Protein AF-B9XDG4-F1 (afdb_monomer_lite)

Radius of gyration: 19.52 Å; chains: 1; bounding box: 55×24×58 Å

pLDDT: mean 70.26, std 14.85, range [38.34, 89.5]

Sequence (164 aa):
MRTLSSFIRFASLAMIGFSTLVLVLGTLLFQAASITGTTSNYTVPVSWSSVLTNTLWPPVRLPFLLLLGVVILVGVTTFTYFRMPRLPAVIVLFGLAIFGFLFGGGLGWFFLTREFQHYHFNMDAEKLGEHWFSYESIVLWSFATVALAVLRIFAGTQKKEAIA

Organism: Pedosphaera parvula (strain Ellin514) (NCBI:txid320771)

Secondary structure (DSSP, 8-state):
-HHHHHHHHHHHHHHHHHHHHHHHHHHHHHHHHHHHHH---TTS---HHHHHH-TT-S--HHHHHHHHHHHHHHHHHHHHHHTS-HHHHHHHHHHHHHHIIIIIIHHHHHHHHHHHHHHTTT--HHHHHHHHHHHHHHHHHHHHHHHHHHHHHHHHHHHHHTT-

Structure (mmCIF, N/CA/C/O backbone):
data_AF-B9XDG4-F1
#
_entry.id   AF-B9XDG4-F1
#
loop_
_atom_site.group_PDB
_atom_site.id
_atom_site.type_symbol
_atom_site.label_atom_id
_atom_site.label_alt_id
_atom_site.label_comp_id
_atom_site.label_asym_id
_atom_site.label_entity_id
_atom_site.label_seq_id
_atom_site.pdbx_PDB_ins_code
_atom_site.Cartn_x
_atom_site.Cartn_y
_atom_site.Cartn_z
_atom_site.occupancy
_atom_site.B_iso_or_equiv
_atom_site.auth_seq_id
_atom_site.auth_comp_id
_atom_site.auth_asym_id
_atom_site.auth_atom_id
_atom_site.pdbx_PDB_model_num
ATOM 1 N N . MET A 1 1 ? -16.054 -11.948 23.549 1.00 55.34 1 MET A N 1
ATOM 2 C CA . MET A 1 1 ? -15.538 -10.624 23.109 1.00 55.34 1 MET A CA 1
ATOM 3 C C . MET A 1 1 ? -14.003 -10.487 23.104 1.00 55.34 1 MET A C 1
ATOM 5 O O . MET A 1 1 ? -13.495 -9.840 22.196 1.00 55.34 1 MET A O 1
ATOM 9 N N . ARG A 1 2 ? -13.225 -11.083 24.035 1.00 55.72 2 ARG A N 1
ATOM 10 C CA . ARG A 1 2 ? -11.738 -10.974 24.029 1.00 55.72 2 ARG A CA 1
ATOM 11 C C . ARG A 1 2 ? -11.050 -11.601 22.803 1.00 55.72 2 ARG A C 1
ATOM 13 O O . ARG A 1 2 ? -10.122 -11.004 22.273 1.00 55.72 2 ARG A O 1
ATOM 20 N N . THR A 1 3 ? -11.521 -12.752 22.326 1.00 62.19 3 THR A N 1
ATOM 21 C CA . THR A 1 3 ? -10.949 -13.471 21.168 1.00 62.19 3 THR A CA 1
ATOM 22 C C . THR A 1 3 ? -11.101 -12.703 19.853 1.00 62.19 3 THR A C 1
ATOM 24 O O . THR A 1 3 ? -10.140 -12.586 19.099 1.00 62.19 3 THR A O 1
ATOM 27 N N . LEU A 1 4 ? -12.268 -12.096 1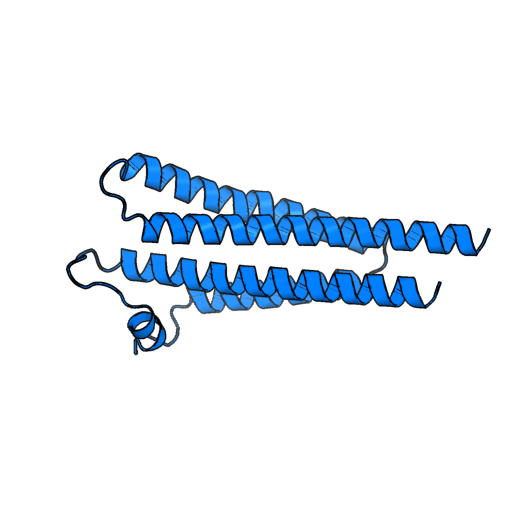9.618 1.00 62.66 4 LEU A N 1
ATOM 28 C CA . LEU A 1 4 ? -12.551 -11.303 18.416 1.00 62.66 4 LEU A CA 1
ATOM 29 C C . LEU A 1 4 ? -11.684 -10.031 18.333 1.00 62.66 4 LEU A C 1
ATOM 31 O O . LEU A 1 4 ? -11.176 -9.696 17.269 1.00 62.66 4 LEU A O 1
ATOM 35 N N . SER A 1 5 ? -11.458 -9.348 19.461 1.00 70.25 5 SER A N 1
ATOM 36 C CA . SER A 1 5 ? -10.574 -8.170 19.524 1.00 70.25 5 SER A CA 1
ATOM 37 C C . SER A 1 5 ? -9.122 -8.519 19.172 1.00 70.25 5 SER A C 1
ATOM 39 O O . SER A 1 5 ? -8.477 -7.812 18.394 1.00 70.25 5 SER A O 1
ATOM 41 N N . SER A 1 6 ? -8.617 -9.642 19.693 1.00 75.81 6 SER A N 1
ATOM 42 C CA . SER A 1 6 ? -7.287 -10.152 19.346 1.00 75.81 6 SER A CA 1
ATOM 43 C C . SER A 1 6 ? -7.197 -10.570 17.878 1.00 75.81 6 SER A C 1
ATOM 45 O O . SER A 1 6 ? -6.203 -10.263 17.224 1.00 75.81 6 SER A O 1
ATOM 47 N N . PHE A 1 7 ? -8.250 -11.189 17.337 1.00 79.88 7 PHE A N 1
ATOM 48 C CA . PHE A 1 7 ? -8.326 -11.564 15.925 1.00 79.88 7 PHE A CA 1
ATOM 49 C C . PHE A 1 7 ? -8.292 -10.343 14.996 1.00 79.88 7 PHE A C 1
ATOM 51 O O . PHE A 1 7 ? -7.485 -10.310 14.074 1.00 79.88 7 PHE A O 1
ATOM 58 N N . ILE A 1 8 ? -9.081 -9.296 15.273 1.00 78.94 8 ILE A N 1
ATOM 59 C CA . ILE A 1 8 ? -9.084 -8.057 14.473 1.00 78.94 8 ILE A CA 1
ATOM 60 C C . ILE A 1 8 ? -7.706 -7.385 14.502 1.00 78.94 8 ILE A C 1
ATOM 62 O O . ILE A 1 8 ? -7.228 -6.911 13.471 1.00 78.94 8 ILE A O 1
ATOM 66 N N . ARG A 1 9 ? -7.034 -7.365 15.661 1.00 77.25 9 ARG A N 1
ATOM 67 C CA . ARG A 1 9 ? -5.665 -6.838 15.775 1.00 77.25 9 ARG A CA 1
ATOM 68 C C . ARG A 1 9 ? -4.669 -7.645 14.946 1.00 77.25 9 ARG A C 1
ATOM 70 O O . ARG A 1 9 ? -3.872 -7.043 14.235 1.00 77.25 9 ARG A O 1
ATOM 77 N N . PHE A 1 10 ? -4.731 -8.974 15.021 1.00 82.81 10 PHE A N 1
ATOM 78 C CA . PHE A 1 10 ? -3.863 -9.858 14.247 1.00 82.81 10 PHE A CA 1
ATOM 79 C C . PHE A 1 10 ? -4.098 -9.706 12.739 1.00 82.81 10 PHE A C 1
ATOM 81 O O . PHE A 1 10 ? -3.149 -9.460 12.003 1.00 82.81 10 PHE A O 1
ATOM 88 N N . ALA A 1 11 ? -5.356 -9.752 12.293 1.00 84.00 11 ALA A N 1
ATOM 89 C CA . ALA A 1 11 ? -5.727 -9.565 10.892 1.00 84.00 11 ALA A CA 1
ATOM 90 C C . ALA A 1 11 ? -5.255 -8.206 10.354 1.00 84.00 11 ALA A C 1
ATOM 92 O O . ALA A 1 11 ? -4.709 -8.124 9.259 1.00 84.00 11 ALA A O 1
ATOM 93 N N . SER A 1 12 ? -5.387 -7.145 11.154 1.00 81.62 12 SER A N 1
ATOM 94 C CA . SER A 1 12 ? -4.927 -5.806 10.772 1.00 81.62 12 SER A CA 1
ATOM 95 C C . SER A 1 12 ? -3.404 -5.728 10.651 1.00 81.62 12 SER A C 1
ATOM 97 O O . SER A 1 12 ? -2.903 -5.140 9.700 1.00 81.62 12 SER A O 1
ATOM 99 N N . LEU A 1 13 ? -2.659 -6.347 11.575 1.00 82.19 13 LEU A N 1
ATOM 100 C CA . LEU A 1 13 ? -1.195 -6.424 11.493 1.00 82.19 13 LEU A CA 1
ATOM 101 C C . LEU A 1 13 ? -0.733 -7.241 10.285 1.00 82.19 13 LEU A C 1
ATOM 103 O O . LEU A 1 13 ? 0.170 -6.807 9.578 1.00 82.19 13 LEU A O 1
ATOM 107 N N . ALA A 1 14 ? -1.367 -8.385 10.027 1.00 84.38 14 ALA A N 1
ATOM 108 C CA . ALA A 1 14 ? -1.063 -9.219 8.871 1.00 84.38 14 ALA A CA 1
ATOM 109 C C . ALA A 1 14 ? -1.327 -8.466 7.558 1.00 84.38 14 ALA A C 1
ATOM 111 O O . ALA A 1 14 ? -0.504 -8.509 6.650 1.00 84.38 14 ALA A O 1
ATOM 112 N N . MET A 1 15 ? -2.425 -7.710 7.485 1.00 85.88 15 MET A N 1
ATOM 113 C CA . MET A 1 15 ? -2.786 -6.918 6.310 1.00 85.88 15 MET A CA 1
ATOM 114 C C . MET A 1 15 ? -1.821 -5.747 6.080 1.00 85.88 15 MET A C 1
ATOM 116 O O . MET A 1 15 ? -1.395 -5.525 4.947 1.00 85.88 15 MET A O 1
ATOM 120 N N . ILE A 1 16 ? -1.401 -5.045 7.141 1.00 83.88 16 ILE A N 1
ATOM 121 C CA . ILE A 1 16 ? -0.337 -4.029 7.058 1.00 83.88 16 ILE A CA 1
ATOM 122 C C . ILE A 1 16 ? 0.978 -4.679 6.607 1.00 83.88 16 ILE A C 1
ATOM 124 O O . ILE A 1 16 ? 1.605 -4.193 5.673 1.00 83.88 16 ILE A O 1
ATOM 128 N N . GLY A 1 17 ? 1.389 -5.791 7.219 1.00 80.56 17 GLY A N 1
ATOM 129 C CA . GLY A 1 17 ? 2.647 -6.469 6.894 1.00 80.56 17 GLY A CA 1
ATOM 130 C C . GLY A 1 17 ? 2.694 -6.986 5.456 1.00 80.56 17 GLY A C 1
ATOM 131 O O . GLY A 1 17 ? 3.661 -6.730 4.743 1.00 80.56 17 GLY A O 1
ATOM 132 N N . PHE A 1 18 ? 1.631 -7.650 5.002 1.00 83.81 18 PHE A N 1
ATOM 133 C CA . PHE A 1 18 ? 1.536 -8.178 3.642 1.00 83.81 18 PHE A CA 1
ATOM 134 C C . PHE A 1 18 ? 1.515 -7.060 2.597 1.00 83.81 18 PHE A C 1
ATOM 136 O O . PHE A 1 18 ? 2.305 -7.085 1.658 1.00 83.81 18 PHE A O 1
ATOM 143 N N . SER A 1 19 ? 0.675 -6.038 2.788 1.00 79.38 19 SER A N 1
ATOM 144 C CA . SER A 1 19 ? 0.629 -4.890 1.868 1.00 79.38 19 SER A CA 1
ATOM 145 C C . SER A 1 19 ? 1.961 -4.134 1.816 1.00 79.38 19 SER A C 1
ATOM 147 O O . SER A 1 19 ? 2.387 -3.713 0.745 1.00 79.38 19 SER A O 1
ATOM 149 N N . THR A 1 20 ? 2.667 -4.031 2.945 1.00 83.44 20 THR A N 1
ATOM 150 C CA . THR A 1 20 ? 4.022 -3.464 3.004 1.00 83.44 20 THR A CA 1
ATOM 151 C C . THR A 1 20 ? 5.010 -4.285 2.188 1.00 83.44 20 THR A C 1
ATOM 153 O O . THR A 1 20 ? 5.780 -3.721 1.420 1.00 83.44 20 THR A O 1
ATOM 156 N N . LEU A 1 21 ? 4.994 -5.612 2.337 1.00 81.12 21 LEU A N 1
ATOM 157 C CA . LEU A 1 21 ? 5.892 -6.496 1.599 1.00 81.12 21 LEU A CA 1
ATOM 158 C C . LEU A 1 21 ? 5.669 -6.370 0.088 1.00 81.12 21 LEU A C 1
ATOM 160 O O . LEU A 1 21 ? 6.633 -6.248 -0.662 1.00 81.12 21 LEU A O 1
ATOM 164 N N . VAL A 1 22 ? 4.408 -6.317 -0.346 1.00 83.50 22 VAL A N 1
ATOM 165 C CA . VAL A 1 22 ? 4.062 -6.128 -1.760 1.00 83.50 22 VAL A CA 1
ATOM 166 C C . VAL A 1 22 ? 4.506 -4.752 -2.270 1.00 83.50 22 VAL A C 1
ATOM 168 O O . VAL A 1 22 ? 5.056 -4.676 -3.364 1.00 83.50 22 VAL A O 1
ATOM 171 N N . LEU A 1 23 ? 4.363 -3.681 -1.479 1.00 81.38 23 LEU A N 1
ATOM 172 C CA . LEU A 1 23 ? 4.896 -2.360 -1.835 1.00 81.38 23 LEU A CA 1
ATOM 173 C C . LEU A 1 23 ? 6.420 -2.351 -1.944 1.00 81.38 23 LEU A C 1
ATOM 175 O O . LEU A 1 23 ? 6.957 -1.784 -2.889 1.00 81.38 23 LEU A O 1
ATOM 179 N N . VAL A 1 24 ? 7.128 -2.979 -1.001 1.00 80.81 24 VAL A N 1
ATOM 180 C CA . VAL A 1 24 ? 8.593 -3.076 -1.051 1.00 80.81 24 VAL A CA 1
ATOM 181 C C . VAL A 1 24 ? 9.017 -3.802 -2.325 1.00 80.81 24 VAL A C 1
ATOM 183 O O . VAL A 1 24 ? 9.846 -3.279 -3.067 1.00 80.81 24 VAL A O 1
ATOM 186 N N . LEU A 1 25 ? 8.397 -4.943 -2.641 1.00 78.94 25 LEU A N 1
ATOM 187 C CA . LEU A 1 25 ? 8.640 -5.647 -3.901 1.00 78.94 25 LEU A CA 1
ATOM 188 C C . LEU A 1 25 ? 8.333 -4.751 -5.106 1.00 78.94 25 LEU A C 1
ATOM 190 O O . LEU A 1 25 ? 9.184 -4.603 -5.975 1.00 78.94 25 LEU A O 1
ATOM 194 N N . GLY A 1 26 ? 7.188 -4.066 -5.120 1.00 72.69 26 GLY A N 1
ATOM 195 C CA . GLY A 1 26 ? 6.818 -3.130 -6.182 1.00 72.69 26 GLY A CA 1
ATOM 196 C C . GLY A 1 26 ? 7.828 -1.995 -6.377 1.00 72.69 26 GLY A C 1
ATOM 197 O O . GLY A 1 26 ? 8.125 -1.641 -7.516 1.00 72.69 26 GLY A O 1
ATOM 198 N N . THR A 1 27 ? 8.409 -1.460 -5.296 1.00 72.69 27 THR A N 1
ATOM 199 C CA . THR A 1 27 ? 9.462 -0.431 -5.368 1.00 72.69 27 THR A CA 1
ATOM 200 C C . THR A 1 27 ? 10.796 -0.972 -5.876 1.00 72.69 27 THR A C 1
ATOM 202 O O . THR A 1 27 ? 11.487 -0.279 -6.621 1.00 72.69 27 THR A O 1
ATOM 205 N N . LEU A 1 28 ? 11.156 -2.206 -5.509 1.00 72.75 28 LEU A N 1
ATOM 206 C CA . LEU A 1 28 ? 12.371 -2.862 -5.994 1.00 72.75 28 LEU A CA 1
ATOM 207 C C . LEU A 1 28 ? 12.255 -3.204 -7.485 1.00 72.75 28 LEU A C 1
ATOM 209 O O . LEU A 1 28 ? 13.194 -2.955 -8.235 1.00 72.75 28 LEU A O 1
ATOM 213 N N . LEU A 1 29 ? 11.091 -3.695 -7.919 1.00 70.81 29 LEU A N 1
ATOM 214 C CA . LEU A 1 29 ? 10.790 -3.983 -9.324 1.00 70.81 29 LEU A CA 1
ATOM 215 C C . LEU A 1 29 ? 10.765 -2.709 -10.172 1.00 70.81 29 LEU A C 1
ATOM 217 O O . LEU A 1 29 ? 11.375 -2.666 -11.233 1.00 70.81 29 LEU A O 1
ATOM 221 N N . PHE A 1 30 ? 10.160 -1.630 -9.666 1.00 67.88 30 PHE A N 1
ATOM 222 C CA . PHE A 1 30 ? 10.195 -0.330 -10.340 1.00 67.88 30 PHE A CA 1
ATOM 223 C C . PHE A 1 30 ? 11.631 0.176 -10.544 1.00 67.88 30 PHE A C 1
ATOM 225 O O . PHE A 1 30 ? 11.965 0.754 -11.580 1.00 67.88 30 PHE A O 1
ATOM 232 N N . GLN A 1 31 ? 12.502 -0.044 -9.557 1.00 68.62 31 GLN A N 1
ATOM 233 C CA . GLN A 1 31 ? 13.910 0.315 -9.673 1.00 68.62 31 GLN A CA 1
ATOM 234 C C . GLN A 1 31 ? 14.646 -0.566 -10.687 1.00 68.62 31 GLN A C 1
ATOM 236 O O . GLN A 1 31 ? 15.457 -0.036 -11.447 1.00 68.62 31 GLN A O 1
ATOM 241 N N . ALA A 1 32 ? 14.368 -1.873 -10.709 1.00 63.56 32 ALA A N 1
ATOM 242 C CA . ALA A 1 32 ? 14.917 -2.785 -11.709 1.00 63.56 32 ALA A CA 1
ATOM 243 C C . ALA A 1 32 ? 14.562 -2.305 -13.128 1.00 63.56 32 ALA A C 1
ATOM 245 O O . ALA A 1 32 ? 15.475 -2.049 -13.913 1.00 63.56 32 ALA A O 1
ATOM 246 N N . ALA A 1 33 ? 13.282 -2.015 -13.386 1.00 62.31 33 ALA A N 1
ATOM 247 C CA . ALA A 1 33 ? 12.782 -1.476 -14.656 1.00 62.31 33 ALA A CA 1
ATOM 248 C C . ALA A 1 33 ? 13.454 -0.153 -15.071 1.00 62.31 33 ALA A C 1
ATOM 250 O O . ALA A 1 33 ? 13.749 0.094 -16.243 1.00 62.31 33 ALA A O 1
ATOM 251 N N . SER A 1 34 ? 13.691 0.733 -14.098 1.00 59.75 34 SER A N 1
ATOM 252 C CA . SER A 1 34 ? 14.314 2.040 -14.329 1.00 59.75 34 SER A CA 1
ATOM 253 C C . SER A 1 34 ? 15.795 1.916 -14.704 1.00 59.75 34 SER A C 1
ATOM 255 O O . SER A 1 34 ? 16.258 2.579 -15.632 1.00 59.75 34 SER A O 1
ATOM 257 N N . ILE A 1 35 ? 16.541 1.033 -14.028 1.00 58.28 35 ILE A N 1
ATOM 258 C CA . ILE A 1 35 ? 17.959 0.787 -14.328 1.00 58.28 35 ILE A CA 1
ATOM 259 C C . ILE A 1 35 ? 18.103 0.131 -15.705 1.00 58.28 35 ILE A C 1
ATOM 261 O O . ILE A 1 35 ? 18.906 0.599 -16.513 1.00 58.28 35 ILE A O 1
ATOM 265 N N . THR A 1 36 ? 17.305 -0.896 -16.009 1.00 54.41 36 THR A N 1
ATOM 266 C CA . THR A 1 36 ? 17.362 -1.588 -17.308 1.00 54.41 36 THR A CA 1
ATOM 267 C C . THR A 1 36 ? 16.987 -0.667 -18.470 1.00 54.41 36 THR A C 1
ATOM 269 O O . THR A 1 36 ? 17.622 -0.723 -19.521 1.00 54.41 36 THR A O 1
ATOM 272 N N . GLY A 1 37 ? 16.058 0.273 -18.260 1.00 48.19 37 GLY A N 1
ATOM 273 C CA . GLY A 1 37 ? 15.707 1.303 -19.241 1.00 48.19 37 GLY A CA 1
ATOM 274 C C . GLY A 1 37 ? 16.812 2.330 -19.539 1.00 48.19 37 GLY A C 1
ATOM 275 O O . GLY A 1 37 ? 16.794 2.939 -20.608 1.00 48.19 37 GLY A O 1
ATOM 276 N N . THR A 1 38 ? 17.788 2.530 -18.643 1.00 42.16 38 THR A N 1
ATOM 277 C CA . THR A 1 38 ? 18.928 3.442 -18.893 1.00 42.16 38 THR A CA 1
ATOM 278 C C . THR A 1 38 ? 20.044 2.823 -19.735 1.00 42.16 38 THR A C 1
ATOM 280 O O . THR A 1 38 ? 20.859 3.546 -20.306 1.00 42.16 38 THR A O 1
ATOM 283 N N . THR A 1 39 ? 20.061 1.499 -19.879 1.00 44.94 39 THR A N 1
ATOM 284 C CA . THR A 1 39 ? 20.947 0.775 -20.793 1.00 44.94 39 THR A CA 1
ATOM 285 C C . THR A 1 39 ? 20.202 0.473 -22.087 1.00 44.94 39 THR A C 1
ATOM 287 O O . THR A 1 39 ? 19.671 -0.611 -22.276 1.00 44.94 39 THR A O 1
ATOM 290 N N . SER A 1 40 ? 20.190 1.424 -23.020 1.00 40.25 40 SER A N 1
ATOM 291 C CA . SER A 1 40 ? 19.597 1.285 -24.364 1.00 40.25 40 SER A CA 1
ATOM 292 C C . SER A 1 40 ? 20.203 0.168 -25.241 1.00 40.25 40 SER A C 1
ATOM 294 O O . SER A 1 40 ? 19.776 -0.011 -26.379 1.00 40.25 40 SER A O 1
ATOM 296 N N . ASN A 1 41 ? 21.169 -0.601 -24.726 1.00 38.91 41 ASN A N 1
ATOM 297 C CA . ASN A 1 41 ? 21.775 -1.761 -25.374 1.00 38.91 41 ASN A CA 1
ATOM 298 C C . ASN A 1 41 ? 21.324 -3.052 -24.675 1.00 38.91 41 ASN A C 1
ATOM 300 O O . ASN A 1 41 ? 21.996 -3.567 -23.783 1.00 38.91 41 ASN A O 1
ATOM 304 N N . TYR A 1 42 ? 20.193 -3.594 -25.120 1.00 43.72 42 TYR A N 1
ATOM 305 C CA . TYR A 1 42 ? 19.632 -4.878 -24.686 1.00 43.72 42 TYR A CA 1
ATOM 306 C C . TYR A 1 42 ? 20.330 -6.085 -25.346 1.00 43.72 42 TYR A C 1
ATOM 308 O O . TYR A 1 42 ? 19.688 -6.974 -25.895 1.00 43.72 42 TYR A O 1
ATOM 316 N N . THR A 1 43 ? 21.663 -6.137 -25.322 1.00 40.81 43 THR A N 1
ATOM 317 C CA . THR A 1 43 ? 22.414 -7.349 -25.715 1.00 40.81 43 THR A CA 1
ATOM 318 C C . THR A 1 43 ? 22.804 -8.215 -24.522 1.00 40.81 43 THR A C 1
ATOM 320 O O . THR A 1 43 ? 23.355 -9.298 -24.709 1.00 40.81 43 THR A O 1
ATOM 323 N N . VAL A 1 44 ? 22.511 -7.768 -23.298 1.00 42.03 44 VAL A N 1
ATOM 324 C CA . VAL A 1 44 ? 22.867 -8.492 -22.079 1.00 42.03 44 VAL A CA 1
ATOM 325 C C . VAL A 1 44 ? 21.589 -8.861 -21.323 1.00 42.03 44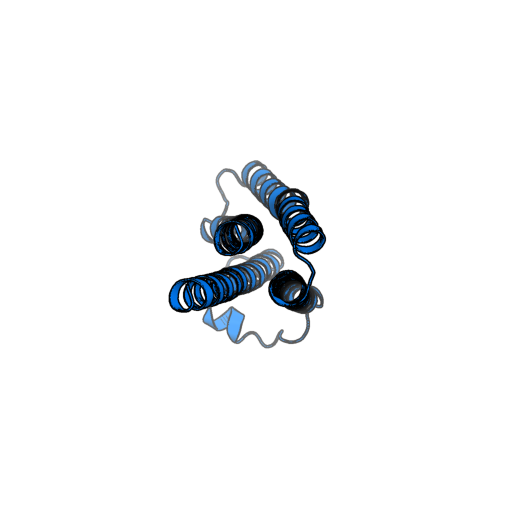 VAL A C 1
ATOM 327 O O . VAL A 1 44 ? 20.905 -7.959 -20.840 1.00 42.03 44 VAL A O 1
ATOM 330 N N . PRO A 1 45 ? 21.244 -10.158 -21.207 1.00 42.28 45 PRO A N 1
ATOM 331 C CA . PRO A 1 45 ? 20.130 -10.593 -20.376 1.00 42.28 45 PRO A CA 1
ATOM 332 C C . PRO A 1 45 ? 20.416 -10.223 -18.918 1.00 42.28 45 PRO A C 1
ATOM 334 O O . PRO A 1 45 ? 21.414 -10.651 -18.327 1.00 42.28 45 PRO A O 1
ATOM 337 N N . VAL A 1 46 ? 19.553 -9.389 -18.343 1.00 45.62 46 VAL A N 1
ATOM 338 C CA . VAL A 1 46 ? 19.692 -8.914 -16.967 1.00 45.62 46 VAL A CA 1
ATOM 339 C C . VAL A 1 46 ? 19.159 -9.997 -16.039 1.00 45.62 46 VAL A C 1
ATOM 341 O O . VAL A 1 46 ? 17.962 -10.206 -15.900 1.00 45.62 46 VAL A O 1
ATOM 344 N N . SER A 1 47 ? 20.070 -10.728 -15.406 1.00 51.22 47 SER A N 1
ATOM 345 C CA . SER A 1 47 ? 19.708 -11.739 -14.412 1.00 51.22 47 SER A CA 1
ATOM 346 C C . SER A 1 47 ? 19.405 -11.083 -13.060 1.00 51.22 47 SER A C 1
ATOM 348 O O . SER A 1 47 ? 20.109 -10.162 -12.646 1.00 51.22 47 SER A O 1
ATOM 350 N N . TRP A 1 48 ? 18.402 -11.578 -12.325 1.00 46.56 48 TRP A N 1
ATOM 351 C CA . TRP A 1 48 ? 18.070 -11.130 -10.957 1.00 46.56 48 TRP A CA 1
ATOM 352 C C . TRP A 1 48 ? 19.275 -11.102 -10.013 1.00 46.56 48 TRP A C 1
ATOM 354 O O . TRP A 1 48 ? 19.402 -10.202 -9.183 1.00 46.56 48 TRP A O 1
ATOM 364 N N . SER A 1 49 ? 20.189 -12.061 -10.171 1.00 48.81 49 SER A N 1
ATOM 365 C CA . SER A 1 49 ? 21.462 -12.081 -9.455 1.00 48.81 49 SER A CA 1
ATOM 366 C C . SER A 1 49 ? 22.281 -10.830 -9.759 1.00 48.81 49 SER A C 1
ATOM 368 O O . SER A 1 49 ? 22.712 -10.175 -8.822 1.00 48.81 49 SER A O 1
ATOM 370 N N . SER A 1 50 ? 22.412 -10.438 -11.031 1.00 45.56 50 SER A N 1
ATOM 371 C CA . SER A 1 50 ? 23.152 -9.240 -11.440 1.00 45.56 50 SER A CA 1
ATOM 372 C C . SER A 1 50 ? 22.565 -7.935 -10.900 1.00 45.56 50 SER A C 1
ATOM 374 O O . SER A 1 50 ? 23.338 -7.046 -10.571 1.00 45.56 50 SER A O 1
ATOM 376 N N . VAL A 1 51 ? 21.241 -7.822 -10.734 1.00 49.31 51 VAL A N 1
ATOM 377 C CA . VAL A 1 51 ? 20.581 -6.650 -10.118 1.00 49.31 51 VAL A CA 1
ATOM 378 C C . VAL A 1 51 ? 20.875 -6.579 -8.617 1.00 49.31 51 VAL A C 1
ATOM 380 O O . VAL A 1 51 ? 21.128 -5.499 -8.089 1.00 49.31 51 VAL A O 1
ATOM 383 N N . LEU A 1 52 ? 20.894 -7.731 -7.940 1.00 46.56 52 LEU A N 1
ATOM 384 C CA . LEU A 1 52 ? 21.204 -7.841 -6.511 1.00 46.56 52 LEU A CA 1
ATOM 385 C C . LEU A 1 52 ? 22.706 -7.707 -6.205 1.00 46.56 52 LEU A C 1
ATOM 387 O O . LEU A 1 52 ? 23.067 -7.265 -5.118 1.00 46.56 52 LEU A O 1
ATOM 391 N N . THR A 1 53 ? 23.581 -8.082 -7.143 1.00 44.78 53 THR A N 1
ATOM 392 C CA . THR A 1 53 ? 25.044 -8.029 -6.992 1.00 44.78 53 THR A CA 1
ATOM 393 C C . THR A 1 53 ? 25.691 -6.835 -7.689 1.00 44.78 53 THR A C 1
ATOM 395 O O . THR A 1 53 ? 26.914 -6.704 -7.624 1.00 44.78 53 THR A O 1
ATOM 398 N N . ASN A 1 54 ? 24.928 -5.979 -8.383 1.00 41.19 54 ASN A N 1
ATOM 399 C CA . ASN A 1 54 ? 25.502 -4.832 -9.082 1.00 41.19 54 ASN A CA 1
ATOM 400 C C . ASN A 1 54 ? 26.123 -3.865 -8.068 1.00 41.19 54 ASN A C 1
ATOM 402 O O . ASN A 1 54 ? 25.443 -3.300 -7.211 1.00 41.19 54 ASN A O 1
ATOM 406 N N . THR A 1 55 ? 27.422 -3.633 -8.206 1.00 41.47 55 THR A N 1
ATOM 407 C CA . THR A 1 55 ? 28.241 -2.725 -7.392 1.00 41.47 55 THR A CA 1
ATOM 408 C C . THR A 1 55 ? 27.903 -1.239 -7.588 1.00 41.47 55 THR A C 1
ATOM 410 O O . THR A 1 55 ? 28.518 -0.386 -6.957 1.00 41.47 55 THR A O 1
ATOM 413 N N . LEU A 1 56 ? 26.880 -0.915 -8.393 1.00 45.47 56 LEU A N 1
ATOM 414 C CA . LEU A 1 56 ? 26.207 0.396 -8.439 1.00 45.47 56 LEU A CA 1
ATOM 415 C C . LEU A 1 56 ? 25.250 0.646 -7.255 1.00 45.47 56 LEU A C 1
ATOM 417 O O . LEU A 1 56 ? 24.491 1.617 -7.229 1.00 45.47 56 LEU A O 1
ATOM 421 N N . TRP A 1 57 ? 25.305 -0.215 -6.248 1.00 38.34 57 TRP A N 1
ATOM 422 C CA . TRP A 1 57 ? 24.775 0.028 -4.916 1.00 38.34 57 TRP A CA 1
ATOM 423 C C . TRP A 1 57 ? 25.922 0.617 -4.061 1.00 38.34 57 TRP A C 1
ATOM 425 O O . TRP A 1 57 ? 26.893 -0.120 -3.876 1.00 38.34 57 TRP A O 1
ATOM 435 N N . PRO A 1 58 ? 25.906 1.892 -3.563 1.00 50.06 58 PRO A N 1
ATOM 436 C CA . PRO A 1 58 ? 24.767 2.791 -3.233 1.00 50.06 58 PRO A CA 1
ATOM 437 C C . PRO A 1 58 ? 24.934 4.297 -3.657 1.00 50.06 58 PRO A C 1
ATOM 439 O O . PRO A 1 58 ? 25.970 4.671 -4.196 1.00 50.06 58 PRO A O 1
ATOM 442 N N . PRO A 1 59 ? 24.024 5.244 -3.303 1.00 50.03 59 PRO A N 1
ATOM 443 C CA . PRO A 1 59 ? 22.576 5.260 -3.453 1.00 50.03 59 PRO A CA 1
ATOM 444 C C . PRO A 1 59 ? 22.182 6.033 -4.732 1.00 50.03 59 PRO A C 1
ATOM 446 O O . PRO A 1 59 ? 22.390 7.246 -4.842 1.00 50.03 59 PRO A O 1
ATOM 449 N N . VAL A 1 60 ? 21.468 5.396 -5.660 1.00 54.00 60 VAL A N 1
ATOM 450 C CA . VAL A 1 60 ? 20.530 6.186 -6.467 1.00 54.00 60 VAL A CA 1
ATOM 451 C C . VAL A 1 60 ? 19.521 6.737 -5.453 1.00 54.00 60 VAL A C 1
ATOM 453 O O . VAL A 1 60 ? 18.940 5.978 -4.678 1.00 54.00 60 VAL A O 1
ATOM 456 N N . ARG A 1 61 ? 19.375 8.065 -5.356 1.00 59.66 61 ARG A N 1
ATOM 457 C CA . ARG A 1 61 ? 18.522 8.704 -4.329 1.00 59.66 61 ARG A CA 1
ATOM 458 C C . ARG A 1 61 ? 17.089 8.169 -4.364 1.00 59.66 61 ARG A C 1
ATOM 460 O O . ARG A 1 61 ? 16.428 8.092 -3.339 1.00 59.66 61 ARG A O 1
ATOM 467 N N . LEU A 1 62 ? 16.632 7.781 -5.548 1.00 62.41 62 LEU A N 1
ATOM 468 C CA . LEU A 1 62 ? 15.255 7.418 -5.842 1.00 62.41 62 LEU A CA 1
ATOM 469 C C . LEU A 1 62 ? 14.772 6.137 -5.119 1.00 62.41 62 LEU A C 1
ATOM 471 O O . LEU A 1 62 ? 13.798 6.252 -4.383 1.00 62.41 62 LEU A O 1
ATOM 475 N N . PRO A 1 63 ? 15.436 4.964 -5.193 1.00 63.66 63 PRO A N 1
ATOM 476 C CA . PRO A 1 63 ? 15.019 3.768 -4.449 1.00 63.66 63 PRO A CA 1
ATOM 477 C C . PRO A 1 63 ? 15.108 3.948 -2.932 1.00 63.66 63 PRO A C 1
ATOM 479 O O . PRO A 1 63 ? 14.238 3.472 -2.209 1.00 63.66 63 PRO A O 1
ATOM 482 N N . PHE A 1 64 ? 16.110 4.681 -2.436 1.00 65.81 64 PHE A N 1
ATOM 483 C CA . PHE A 1 64 ? 16.196 4.997 -1.009 1.00 65.81 64 PHE A CA 1
ATOM 484 C C . PHE A 1 64 ? 15.023 5.879 -0.559 1.00 65.81 64 PHE A C 1
ATOM 486 O O . PHE A 1 64 ? 14.418 5.608 0.472 1.00 65.81 64 PHE A O 1
ATOM 493 N N . LEU A 1 65 ? 14.656 6.893 -1.350 1.00 74.00 65 LEU A N 1
ATOM 494 C CA . LEU A 1 65 ? 13.492 7.744 -1.088 1.00 74.00 65 LEU A CA 1
ATOM 495 C C . LEU A 1 65 ? 12.166 6.981 -1.217 1.00 74.00 65 LEU A C 1
ATOM 497 O O . LEU A 1 65 ? 11.259 7.238 -0.432 1.00 74.00 65 LEU A O 1
ATOM 501 N N . LEU A 1 66 ? 12.054 6.034 -2.155 1.00 72.56 66 LEU A N 1
ATOM 502 C CA . LEU A 1 66 ? 10.875 5.175 -2.302 1.00 72.56 66 LEU A CA 1
ATOM 503 C C . LEU A 1 66 ? 10.713 4.245 -1.097 1.00 72.56 66 LEU A C 1
ATOM 505 O O . LEU A 1 66 ? 9.642 4.213 -0.498 1.00 72.56 66 LEU A O 1
ATOM 509 N N . LEU A 1 67 ? 11.778 3.551 -0.687 1.00 78.56 67 LEU A N 1
ATOM 510 C CA . LEU A 1 67 ? 11.763 2.692 0.499 1.00 78.56 67 LEU A CA 1
ATOM 511 C C . LEU A 1 67 ? 11.518 3.502 1.776 1.00 78.56 67 LEU A C 1
ATOM 513 O O . LEU A 1 67 ? 10.716 3.095 2.613 1.00 78.56 67 LEU A O 1
ATOM 517 N N . LEU A 1 68 ? 12.140 4.677 1.911 1.00 80.81 68 LEU A N 1
ATOM 518 C CA . LEU A 1 68 ? 11.862 5.607 3.005 1.00 80.81 68 LEU A CA 1
ATOM 519 C C . LEU A 1 68 ? 10.392 6.047 2.997 1.00 80.81 68 LEU A C 1
ATOM 521 O O . LEU A 1 68 ? 9.754 6.074 4.047 1.00 80.81 68 LEU A O 1
ATOM 525 N N . GLY A 1 69 ? 9.840 6.338 1.819 1.00 80.81 69 GLY A N 1
ATOM 526 C CA . GLY A 1 69 ? 8.426 6.636 1.623 1.00 80.81 69 GLY A CA 1
ATOM 527 C C . GLY A 1 69 ? 7.529 5.497 2.101 1.00 80.81 69 GLY A C 1
ATOM 528 O O . GLY A 1 69 ? 6.605 5.750 2.869 1.00 80.81 69 GLY A O 1
ATOM 529 N N . VAL A 1 70 ? 7.839 4.246 1.742 1.00 83.62 70 VAL A N 1
ATOM 530 C CA . VAL A 1 70 ? 7.122 3.053 2.229 1.00 83.62 70 VAL A CA 1
ATOM 531 C C . VAL A 1 70 ? 7.217 2.944 3.752 1.00 83.62 70 VAL A C 1
ATOM 533 O O . VAL A 1 70 ? 6.201 2.739 4.410 1.00 83.62 70 VAL 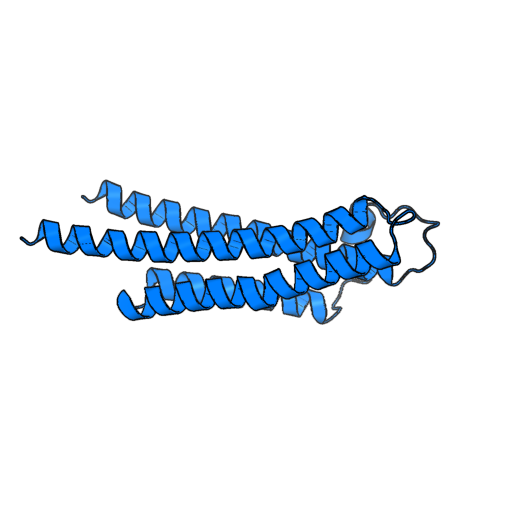A O 1
ATOM 536 N N . VAL A 1 71 ? 8.395 3.152 4.346 1.00 84.81 71 VAL A N 1
ATOM 537 C CA . VAL A 1 71 ? 8.571 3.122 5.810 1.00 84.81 71 VAL A CA 1
ATOM 538 C C . VAL A 1 71 ? 7.717 4.188 6.499 1.00 84.81 71 VAL A C 1
ATOM 540 O O . VAL A 1 71 ? 7.020 3.883 7.470 1.00 84.81 71 VAL A O 1
ATOM 543 N N . ILE A 1 72 ? 7.719 5.424 5.990 1.00 86.69 72 ILE A N 1
ATOM 544 C CA . ILE A 1 72 ? 6.882 6.514 6.512 1.00 86.69 72 ILE A CA 1
ATOM 545 C C . ILE A 1 72 ? 5.404 6.145 6.375 1.00 86.69 72 ILE A C 1
ATOM 547 O O . ILE A 1 72 ? 4.646 6.269 7.336 1.00 86.69 72 ILE A 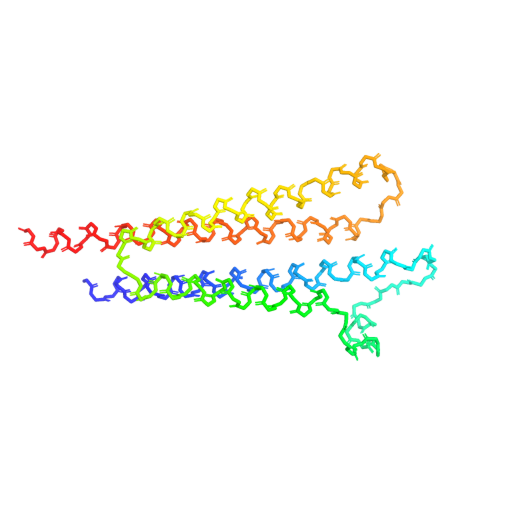O 1
ATOM 551 N N . LEU A 1 73 ? 4.997 5.643 5.210 1.00 85.50 73 LEU A N 1
ATOM 552 C CA . LEU A 1 73 ? 3.621 5.268 4.909 1.00 85.50 73 LEU A CA 1
ATOM 553 C C . LEU A 1 73 ? 3.107 4.187 5.869 1.00 85.50 73 LEU A C 1
ATOM 555 O O . LEU A 1 73 ? 2.017 4.307 6.432 1.00 85.50 73 LEU A O 1
ATOM 559 N N . VAL A 1 74 ? 3.917 3.162 6.123 1.00 86.12 74 VAL A N 1
ATOM 560 C CA . VAL A 1 74 ? 3.607 2.074 7.058 1.00 86.12 74 VAL A CA 1
ATOM 561 C C . VAL A 1 74 ? 3.577 2.572 8.496 1.00 86.12 74 VAL A C 1
ATOM 563 O O . VAL A 1 74 ? 2.662 2.219 9.245 1.00 86.12 74 VAL A O 1
ATOM 566 N N . GLY A 1 75 ? 4.522 3.432 8.879 1.00 85.19 75 GLY A N 1
ATOM 567 C CA . GLY A 1 75 ? 4.551 4.068 10.193 1.00 85.19 75 GLY A CA 1
ATOM 568 C C . GLY A 1 75 ? 3.290 4.890 10.457 1.00 85.19 75 GLY A C 1
ATOM 569 O O . GLY A 1 75 ? 2.631 4.699 11.480 1.00 85.19 75 GLY A O 1
ATOM 570 N N . VAL A 1 76 ? 2.895 5.736 9.502 1.00 87.44 76 VAL A N 1
ATOM 571 C CA . VAL A 1 76 ? 1.678 6.556 9.575 1.00 87.44 76 VAL A CA 1
ATOM 572 C C . VAL A 1 76 ? 0.432 5.675 9.621 1.00 87.44 76 VAL A C 1
ATOM 574 O O . VAL A 1 76 ? -0.429 5.891 10.474 1.00 87.44 76 VAL A O 1
ATOM 577 N N . THR A 1 77 ? 0.337 4.651 8.772 1.00 85.88 77 THR A N 1
ATOM 578 C CA . THR A 1 77 ? -0.816 3.733 8.734 1.00 85.88 77 THR A CA 1
ATOM 579 C C . THR A 1 77 ? -0.961 2.976 10.054 1.00 85.88 77 THR A C 1
ATOM 581 O O . THR A 1 77 ? -2.042 2.939 10.646 1.00 85.88 77 THR A O 1
ATOM 584 N N . THR A 1 78 ? 0.145 2.446 10.581 1.00 85.94 78 THR A N 1
ATOM 585 C CA . THR A 1 78 ? 0.185 1.718 11.857 1.00 85.94 78 THR A CA 1
ATOM 586 C C . THR A 1 78 ? -0.146 2.637 13.030 1.00 85.94 78 THR A C 1
ATOM 588 O O . THR A 1 78 ? -0.952 2.283 13.890 1.00 85.94 78 THR A O 1
ATOM 591 N N . PHE A 1 79 ? 0.421 3.844 13.069 1.00 88.75 79 PHE A N 1
ATOM 592 C CA . PHE A 1 79 ? 0.128 4.824 14.114 1.00 88.75 79 PHE A CA 1
ATOM 593 C C . PHE A 1 79 ? -1.346 5.245 14.091 1.00 88.75 79 PHE A C 1
ATOM 595 O O . PHE A 1 79 ? -2.028 5.194 15.118 1.00 88.75 79 PHE A O 1
ATOM 602 N N . THR A 1 80 ? -1.867 5.581 12.913 1.00 86.12 80 THR A N 1
ATOM 603 C CA . THR A 1 80 ? -3.270 5.962 12.708 1.00 86.12 80 THR A CA 1
ATOM 604 C C . THR A 1 80 ? -4.203 4.826 13.131 1.00 86.12 80 THR A C 1
ATOM 606 O O . THR A 1 80 ? -5.187 5.038 13.844 1.00 86.12 80 THR A O 1
ATOM 609 N N . TYR A 1 81 ? -3.857 3.583 12.790 1.00 85.06 81 TYR A N 1
ATOM 610 C CA . TYR A 1 81 ? -4.649 2.424 13.171 1.00 85.06 81 TYR A CA 1
ATOM 611 C C . TYR A 1 81 ? -4.497 2.022 14.647 1.00 85.06 81 TYR A C 1
ATOM 613 O O . TYR A 1 81 ? -5.447 1.548 15.242 1.00 85.06 81 TYR A O 1
ATOM 621 N N . PHE A 1 82 ? -3.374 2.169 15.337 1.00 83.44 82 PHE A N 1
ATOM 622 C CA . PHE A 1 82 ? -3.301 1.690 16.733 1.00 83.44 82 PHE A CA 1
ATOM 623 C C . PHE A 1 82 ? -3.469 2.788 17.777 1.00 83.44 82 PHE A C 1
ATOM 625 O O . PHE A 1 82 ? -3.938 2.499 18.878 1.00 83.44 82 PHE A O 1
ATOM 632 N N . ARG A 1 83 ? -3.134 4.037 17.447 1.00 83.56 83 ARG A N 1
ATOM 633 C CA . ARG A 1 83 ? -3.024 5.127 18.426 1.00 83.56 83 ARG A CA 1
ATOM 634 C C . ARG A 1 83 ? -4.064 6.229 18.258 1.00 83.56 83 ARG A C 1
ATOM 636 O O . ARG A 1 83 ? -4.461 6.807 19.265 1.00 83.56 83 ARG A O 1
ATOM 643 N N . MET A 1 84 ? -4.538 6.511 17.043 1.00 83.94 84 MET A N 1
ATOM 644 C CA . MET A 1 84 ? -5.488 7.612 16.847 1.00 83.94 84 MET A CA 1
ATOM 645 C C . MET A 1 84 ? -6.922 7.274 17.298 1.00 83.94 84 MET A C 1
ATOM 647 O O . MET A 1 84 ? -7.363 6.119 17.164 1.00 83.94 84 MET A O 1
ATOM 651 N N . PRO A 1 85 ? -7.688 8.289 17.762 1.00 82.00 85 PRO A N 1
ATOM 652 C CA . PRO A 1 85 ? -9.125 8.168 17.995 1.00 82.00 85 PRO A CA 1
ATOM 653 C C . PRO A 1 85 ? -9.852 7.701 16.729 1.00 82.00 85 PRO A C 1
ATOM 655 O O . PRO A 1 85 ? -9.410 7.957 15.612 1.00 82.00 85 PRO A O 1
ATOM 658 N N . ARG A 1 86 ? -10.984 7.007 16.883 1.00 78.62 86 ARG A N 1
ATOM 65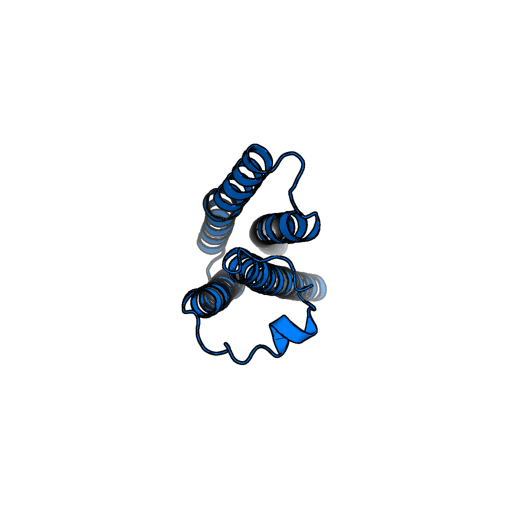9 C CA . ARG A 1 86 ? -11.642 6.312 15.761 1.00 78.62 86 ARG A CA 1
ATOM 660 C C . ARG A 1 86 ? -11.983 7.206 14.576 1.00 78.62 86 ARG A C 1
ATOM 662 O O . ARG A 1 86 ? -11.591 6.879 13.466 1.00 78.62 86 ARG A O 1
ATOM 669 N N . LEU A 1 87 ? -12.722 8.287 14.814 1.00 82.06 87 LEU A N 1
ATOM 670 C CA . LEU A 1 87 ? -13.207 9.164 13.749 1.00 82.06 87 LEU A CA 1
ATOM 671 C C . LEU A 1 87 ? -12.054 9.763 12.917 1.00 82.06 87 LEU A C 1
ATOM 673 O O . LEU A 1 87 ? -12.047 9.539 11.708 1.00 82.06 87 LEU A O 1
ATOM 677 N N . PRO A 1 88 ? -11.035 10.417 13.518 1.00 85.50 88 PRO A N 1
ATOM 678 C CA . PRO A 1 88 ? -9.901 10.916 12.746 1.00 85.50 88 PRO A CA 1
ATOM 679 C C . PRO A 1 88 ? -9.101 9.783 12.096 1.00 85.50 88 PRO A C 1
ATOM 681 O O . PRO A 1 88 ? -8.678 9.931 10.957 1.00 85.50 88 PRO A O 1
ATOM 684 N N . ALA A 1 89 ? -8.952 8.626 12.750 1.00 83.44 89 ALA A N 1
ATOM 685 C CA . ALA A 1 89 ? -8.250 7.493 12.155 1.00 83.44 89 ALA A CA 1
ATOM 686 C C . ALA A 1 89 ? -8.930 6.975 10.880 1.00 83.44 89 ALA A C 1
ATOM 688 O O . ALA A 1 89 ? -8.255 6.693 9.899 1.00 83.44 89 ALA A O 1
ATOM 689 N N . VAL A 1 90 ? -10.260 6.853 10.882 1.00 87.25 90 VAL A N 1
ATOM 690 C CA . VAL A 1 90 ? -11.029 6.415 9.708 1.00 87.25 90 VAL A CA 1
ATOM 691 C C . VAL A 1 90 ? -10.879 7.421 8.566 1.00 87.25 90 VAL A C 1
ATOM 693 O O . VAL A 1 90 ? -10.581 7.014 7.447 1.00 87.25 90 VAL A O 1
ATOM 696 N N . ILE A 1 91 ? -11.011 8.720 8.853 1.00 88.62 91 ILE A N 1
ATOM 697 C CA . ILE A 1 91 ? -10.856 9.788 7.852 1.00 88.62 91 ILE A CA 1
ATOM 698 C C . ILE A 1 91 ? -9.451 9.758 7.241 1.00 88.62 91 ILE A C 1
ATOM 700 O O . ILE A 1 91 ? -9.315 9.791 6.022 1.00 88.62 91 ILE A O 1
ATOM 704 N N . VAL A 1 92 ? -8.410 9.646 8.071 1.00 89.50 92 VAL A N 1
ATOM 705 C CA . VAL A 1 92 ? -7.017 9.604 7.605 1.00 89.50 92 VAL A CA 1
ATOM 706 C C . VAL A 1 92 ? -6.743 8.343 6.785 1.00 89.50 92 VAL A C 1
ATOM 708 O O . VAL A 1 92 ? -6.114 8.443 5.739 1.00 89.50 92 VAL A O 1
ATOM 711 N N . LEU A 1 93 ? -7.240 7.170 7.196 1.00 88.44 93 LEU A N 1
ATOM 712 C CA . LEU A 1 93 ? -7.068 5.926 6.433 1.00 88.44 93 LEU A CA 1
ATOM 713 C C . LEU A 1 93 ? -7.767 5.987 5.066 1.00 88.44 93 LEU A C 1
ATOM 715 O O . LEU A 1 93 ? -7.172 5.599 4.064 1.00 88.44 93 LEU A O 1
ATOM 719 N N . PHE A 1 94 ? -8.987 6.528 4.992 1.00 89.00 94 PHE A N 1
ATOM 720 C CA . PHE A 1 94 ? -9.645 6.764 3.703 1.00 89.00 94 PHE A CA 1
ATOM 721 C C . PHE A 1 94 ? -8.892 7.791 2.854 1.00 89.00 94 PHE A C 1
ATOM 723 O O . PHE A 1 94 ? -8.700 7.565 1.663 1.00 89.00 94 PHE A O 1
ATOM 730 N N . GLY A 1 95 ? -8.419 8.882 3.460 1.00 87.81 95 GLY A N 1
ATOM 731 C CA . GLY A 1 95 ? -7.609 9.887 2.774 1.00 87.81 95 GLY A CA 1
ATOM 732 C C . GLY A 1 95 ? -6.329 9.295 2.183 1.00 87.81 95 GLY A C 1
ATOM 733 O O . GLY A 1 95 ? -6.030 9.531 1.017 1.00 87.81 95 GLY A O 1
ATOM 734 N N . LEU A 1 96 ? -5.622 8.461 2.948 1.00 87.38 96 LEU A N 1
ATOM 735 C CA . LEU A 1 96 ? -4.436 7.729 2.502 1.00 87.38 96 LEU A CA 1
ATOM 736 C C . LEU A 1 96 ? -4.747 6.778 1.342 1.00 87.38 96 LEU A C 1
ATOM 738 O O . LE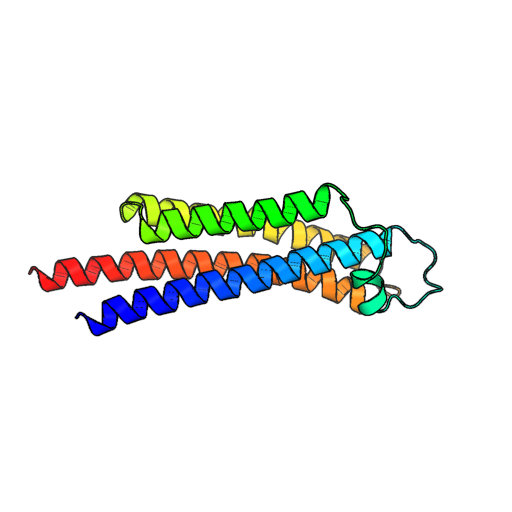U A 1 96 ? -4.009 6.764 0.360 1.00 87.38 96 LEU A O 1
ATOM 742 N N . ALA A 1 97 ? -5.850 6.029 1.419 1.00 85.94 97 ALA A N 1
ATOM 743 C CA . ALA A 1 97 ? -6.256 5.115 0.356 1.00 85.94 97 ALA A CA 1
ATOM 744 C C . ALA A 1 97 ? -6.596 5.849 -0.950 1.00 85.94 97 ALA A C 1
ATOM 746 O O . ALA A 1 97 ? -6.128 5.445 -2.016 1.00 85.94 97 ALA A O 1
ATOM 747 N N . ILE A 1 98 ? -7.376 6.934 -0.860 1.00 86.81 98 ILE A N 1
ATOM 748 C CA . ILE A 1 98 ? -7.775 7.766 -2.004 1.00 86.81 98 ILE A CA 1
ATOM 749 C C . ILE A 1 98 ? -6.547 8.434 -2.617 1.00 86.81 98 ILE A C 1
ATOM 751 O O . ILE A 1 98 ? -6.361 8.379 -3.829 1.00 86.81 98 ILE A O 1
ATOM 755 N N . PHE A 1 99 ? -5.685 9.030 -1.791 1.00 85.56 99 PHE A N 1
ATOM 756 C CA . PHE A 1 99 ? -4.471 9.684 -2.267 1.00 85.56 99 PHE A CA 1
ATOM 757 C C . PHE A 1 99 ? -3.520 8.674 -2.923 1.00 85.56 99 PHE A C 1
ATOM 759 O O . PHE A 1 99 ? -3.044 8.905 -4.032 1.00 85.56 99 PHE A O 1
ATOM 766 N N . GLY A 1 100 ? -3.302 7.517 -2.293 1.00 80.19 100 GLY A N 1
ATOM 767 C CA . GLY A 1 100 ? -2.499 6.436 -2.863 1.00 80.19 100 GLY A CA 1
ATOM 768 C C . GLY A 1 100 ? -3.049 5.935 -4.198 1.00 80.19 100 GLY A C 1
ATOM 769 O O . GLY A 1 100 ? -2.290 5.765 -5.149 1.00 80.19 100 GLY A O 1
ATOM 770 N N . PHE A 1 101 ? -4.369 5.782 -4.312 1.00 81.06 101 PHE A N 1
ATOM 771 C CA . PHE A 1 101 ? -5.005 5.304 -5.537 1.00 81.06 101 PHE A CA 1
ATOM 772 C C . PHE A 1 101 ? -4.949 6.342 -6.666 1.00 81.06 101 PHE A C 1
ATOM 774 O O . PHE A 1 101 ? -4.531 6.022 -7.775 1.00 81.06 101 PHE A O 1
ATOM 781 N N . LEU A 1 102 ? -5.329 7.594 -6.389 1.00 81.62 102 LEU A N 1
ATOM 782 C CA . LEU A 1 102 ? -5.370 8.653 -7.399 1.00 81.62 102 LEU A CA 1
ATOM 783 C C . LEU A 1 102 ? -3.973 9.045 -7.877 1.00 81.62 102 LEU A C 1
ATOM 785 O O . LEU A 1 102 ? -3.745 9.145 -9.079 1.00 81.62 102 LEU A O 1
ATOM 789 N N . PHE A 1 103 ? -3.040 9.261 -6.949 1.00 77.50 103 PHE A N 1
ATOM 790 C CA . PHE A 1 103 ? -1.699 9.716 -7.298 1.00 77.50 103 PHE A CA 1
ATOM 791 C C . PHE A 1 103 ? -0.788 8.542 -7.634 1.00 77.50 103 PHE A C 1
ATOM 793 O O . PHE A 1 103 ? -0.203 8.526 -8.707 1.00 77.50 103 PHE A O 1
ATOM 800 N N . GLY A 1 104 ? -0.686 7.534 -6.770 1.00 71.69 104 GLY A N 1
ATOM 801 C CA . GLY A 1 104 ? 0.180 6.383 -7.026 1.00 71.69 104 GLY A CA 1
ATOM 802 C C . GLY A 1 104 ? -0.363 5.470 -8.130 1.00 71.69 104 GLY A C 1
ATOM 803 O O . GLY A 1 104 ? 0.329 5.206 -9.112 1.00 71.69 104 GLY A O 1
ATOM 804 N N . GLY A 1 105 ? -1.620 5.036 -8.005 1.00 71.88 105 GLY A N 1
ATOM 805 C CA . GLY A 1 105 ? -2.279 4.190 -9.004 1.00 71.88 105 GLY A CA 1
ATOM 806 C C . GLY A 1 105 ? -2.480 4.915 -10.338 1.00 71.88 105 GLY A C 1
ATOM 807 O O . GLY A 1 105 ? -2.133 4.380 -11.387 1.00 71.88 105 GLY A O 1
ATOM 808 N N . GLY A 1 106 ? -2.963 6.160 -10.312 1.00 71.62 106 GLY A N 1
ATOM 809 C CA . GLY A 1 106 ? -3.149 6.969 -11.521 1.00 71.62 106 GLY A CA 1
ATOM 810 C C . GLY A 1 106 ? -1.850 7.227 -12.291 1.00 71.62 106 GLY A C 1
ATOM 811 O O . GLY A 1 106 ? -1.833 7.082 -13.513 1.00 71.62 106 GLY A O 1
ATOM 812 N N . LEU A 1 107 ? -0.745 7.535 -11.597 1.00 68.00 107 LEU A N 1
ATOM 813 C CA . LEU A 1 107 ? 0.568 7.669 -12.240 1.00 68.00 107 LEU A CA 1
ATOM 814 C C . LEU A 1 107 ? 1.041 6.335 -12.829 1.00 68.00 107 LEU A C 1
ATOM 816 O O . LEU A 1 107 ? 1.490 6.315 -13.973 1.00 68.00 107 LEU A O 1
ATOM 820 N N . GLY A 1 108 ? 0.899 5.223 -12.099 1.00 67.19 108 GLY A N 1
ATOM 821 C CA . GLY A 1 108 ? 1.255 3.890 -12.600 1.00 67.19 108 GLY A CA 1
ATOM 822 C C . GLY A 1 108 ? 0.487 3.513 -13.869 1.00 67.19 108 GLY A C 1
ATOM 823 O O . GLY A 1 108 ? 1.089 3.100 -14.859 1.00 67.19 108 GLY A O 1
ATOM 824 N N . TRP A 1 109 ? -0.827 3.751 -13.882 1.00 70.19 109 TRP A N 1
ATOM 825 C CA . TRP A 1 109 ? -1.677 3.528 -15.053 1.00 70.19 109 TRP A CA 1
ATOM 826 C C . TRP A 1 109 ? -1.283 4.408 -16.245 1.00 70.19 109 TRP A C 1
ATOM 828 O O . TRP A 1 109 ? -1.247 3.939 -17.384 1.00 70.19 109 TRP A O 1
ATOM 838 N N . PHE A 1 110 ? -0.958 5.680 -16.001 1.00 69.94 110 PHE A N 1
ATOM 839 C CA . PHE A 1 110 ? -0.490 6.595 -17.042 1.00 69.94 110 PHE A CA 1
ATOM 840 C C . PHE A 1 110 ? 0.827 6.124 -17.677 1.00 69.94 110 PHE A C 1
ATOM 842 O O . PHE A 1 110 ? 0.956 6.137 -18.899 1.00 69.94 110 PHE A O 1
ATOM 849 N N . PHE A 1 111 ? 1.795 5.668 -16.875 1.00 66.31 111 PHE A N 1
ATOM 850 C CA . PHE A 1 111 ? 3.052 5.127 -17.403 1.00 66.31 111 PHE A CA 1
ATOM 851 C C . PHE A 1 111 ? 2.830 3.844 -18.209 1.00 66.31 111 PHE A C 1
ATOM 853 O O . PHE A 1 111 ? 3.334 3.753 -19.327 1.00 66.31 111 PHE A O 1
ATOM 860 N N . LEU A 1 112 ? 2.008 2.921 -17.700 1.00 67.25 112 LEU A N 1
ATOM 861 C CA . LEU A 1 112 ? 1.620 1.695 -18.406 1.00 67.25 112 LEU A CA 1
ATOM 862 C C . LEU A 1 112 ? 0.970 1.986 -19.759 1.00 67.25 112 LEU A C 1
ATOM 864 O O . LEU A 1 112 ? 1.386 1.438 -20.774 1.00 67.25 112 LEU A O 1
ATOM 868 N N . THR A 1 113 ? -0.035 2.865 -19.789 1.00 69.19 113 THR A N 1
ATOM 869 C CA . THR A 1 113 ? -0.749 3.211 -21.029 1.00 69.19 113 THR A CA 1
ATOM 870 C C . THR A 1 113 ? 0.148 3.938 -22.025 1.00 69.19 113 THR A C 1
ATOM 872 O O . THR A 1 113 ? 0.093 3.640 -23.218 1.00 69.19 113 THR A O 1
ATOM 875 N N . ARG A 1 114 ? 1.021 4.838 -21.557 1.00 67.06 114 ARG A N 1
ATOM 876 C CA . ARG A 1 114 ? 2.006 5.516 -22.407 1.00 67.06 114 ARG A CA 1
ATOM 877 C C . ARG A 1 114 ? 3.015 4.540 -23.014 1.00 67.06 114 ARG A C 1
ATOM 879 O O . ARG A 1 114 ? 3.308 4.644 -24.204 1.00 67.06 114 ARG A O 1
ATOM 886 N N . GLU A 1 115 ? 3.563 3.616 -22.228 1.00 63.88 115 GLU A N 1
ATOM 887 C CA . GLU A 1 115 ? 4.505 2.622 -22.753 1.00 63.88 115 GLU A CA 1
ATOM 888 C C . GLU A 1 115 ? 3.826 1.635 -23.706 1.00 63.88 115 GLU A C 1
ATOM 890 O O . GLU A 1 115 ? 4.377 1.378 -24.776 1.00 63.88 115 GLU A O 1
ATOM 895 N N . PHE A 1 116 ? 2.603 1.185 -23.403 1.00 66.00 116 PHE A N 1
ATOM 896 C CA . PHE A 1 116 ? 1.806 0.371 -24.327 1.00 66.00 116 PHE A CA 1
ATOM 897 C C . PHE A 1 116 ? 1.619 1.061 -25.684 1.00 66.00 116 PHE A C 1
ATOM 899 O O . PHE A 1 116 ? 1.819 0.443 -26.728 1.00 66.00 116 PHE A O 1
ATOM 906 N N . GLN A 1 117 ? 1.285 2.356 -25.681 1.00 63.66 117 GLN A N 1
ATOM 907 C CA . GLN A 1 117 ? 1.073 3.128 -26.907 1.00 63.66 117 GLN A CA 1
ATOM 908 C C . GLN A 1 117 ? 2.354 3.331 -27.724 1.00 63.66 117 GLN A C 1
ATOM 910 O O . GLN A 1 117 ? 2.290 3.363 -28.954 1.00 63.66 117 GLN A O 1
ATOM 915 N N . HIS A 1 118 ? 3.510 3.482 -27.070 1.00 58.94 118 HIS A N 1
ATOM 916 C CA . HIS A 1 118 ? 4.790 3.701 -27.751 1.00 58.94 118 HIS A CA 1
ATOM 917 C C . HIS A 1 118 ? 5.481 2.413 -28.218 1.00 58.94 118 HIS A C 1
ATOM 919 O O . HIS A 1 118 ? 6.194 2.462 -29.217 1.00 58.94 118 HIS A O 1
ATOM 925 N N . TYR A 1 119 ? 5.264 1.272 -27.556 1.00 55.53 119 TYR A N 1
ATOM 926 C CA . TYR A 1 119 ? 6.016 0.037 -27.814 1.00 55.53 119 TYR A CA 1
ATOM 927 C C . TYR A 1 119 ? 5.159 -1.157 -28.262 1.00 55.53 119 TYR A C 1
ATOM 929 O O . TYR A 1 119 ? 5.655 -2.279 -28.211 1.00 55.53 119 TYR A O 1
ATOM 937 N N . HIS A 1 120 ? 3.930 -0.922 -28.751 1.00 50.38 120 HIS A N 1
ATOM 938 C CA . HIS A 1 120 ? 2.873 -1.895 -29.112 1.00 50.38 120 HIS A CA 1
ATOM 939 C C . HIS A 1 120 ? 3.288 -3.299 -29.624 1.00 50.38 120 HIS A C 1
ATOM 941 O O . HIS A 1 120 ? 2.521 -4.234 -29.420 1.00 50.38 120 HIS A O 1
ATOM 947 N N . PHE A 1 121 ? 4.446 -3.476 -30.274 1.00 48.47 121 PHE A N 1
ATOM 948 C CA . PHE A 1 121 ? 4.927 -4.776 -30.776 1.00 48.47 121 PHE A CA 1
ATOM 949 C C . PHE A 1 121 ? 6.379 -5.151 -30.417 1.00 48.47 121 PHE A C 1
ATOM 951 O O . PHE A 1 121 ? 6.803 -6.250 -30.752 1.00 48.47 121 PHE A O 1
ATOM 958 N N . ASN A 1 122 ? 7.136 -4.280 -29.740 1.00 53.56 122 ASN A N 1
ATOM 959 C CA . ASN A 1 122 ? 8.552 -4.509 -29.394 1.00 53.56 122 ASN A CA 1
ATOM 960 C C . ASN A 1 122 ? 8.828 -4.406 -27.884 1.00 53.56 122 ASN A C 1
ATOM 962 O O . ASN A 1 122 ? 9.985 -4.350 -27.468 1.00 53.56 122 ASN A O 1
ATOM 966 N N . MET A 1 123 ? 7.780 -4.329 -27.062 1.00 54.81 123 MET A N 1
ATOM 967 C CA . MET A 1 123 ? 7.931 -4.235 -25.616 1.00 54.81 123 MET A CA 1
ATOM 968 C C . MET A 1 123 ? 8.246 -5.609 -25.028 1.00 54.81 123 MET A C 1
ATOM 970 O O . MET A 1 123 ? 7.498 -6.565 -25.231 1.00 54.81 123 MET A O 1
ATOM 974 N N . ASP A 1 124 ? 9.348 -5.687 -24.289 1.00 62.97 124 ASP A N 1
ATOM 975 C CA . ASP A 1 124 ? 9.712 -6.872 -23.526 1.00 62.97 124 ASP A CA 1
ATOM 976 C C . ASP A 1 124 ? 8.643 -7.140 -22.453 1.00 62.97 124 ASP A C 1
ATOM 978 O O . ASP A 1 124 ? 8.302 -6.252 -21.659 1.00 62.97 124 ASP A O 1
ATOM 982 N N . ALA A 1 125 ? 8.077 -8.348 -22.459 1.00 62.88 125 ALA A N 1
ATOM 983 C CA . ALA A 1 125 ? 6.980 -8.734 -21.574 1.00 62.88 125 ALA A CA 1
ATOM 984 C C . ALA A 1 125 ? 7.375 -8.617 -20.092 1.00 62.88 125 ALA A C 1
ATOM 986 O O . ALA A 1 125 ? 6.522 -8.345 -19.245 1.00 62.88 125 ALA A O 1
ATOM 987 N N . GLU A 1 126 ? 8.668 -8.760 -19.790 1.00 63.06 126 GLU A N 1
ATOM 988 C CA . GLU A 1 126 ? 9.212 -8.609 -18.441 1.00 63.06 126 GLU A CA 1
ATOM 989 C C . GLU A 1 126 ? 9.065 -7.170 -17.926 1.00 63.06 126 GLU A C 1
ATOM 991 O O . GLU A 1 126 ? 8.539 -6.958 -16.834 1.00 63.06 126 GLU A O 1
ATOM 996 N N . LYS A 1 127 ? 9.400 -6.164 -18.744 1.00 62.50 127 LYS A N 1
ATOM 997 C CA . LYS A 1 127 ? 9.308 -4.745 -18.359 1.00 62.50 127 LYS A CA 1
ATOM 998 C C . LYS A 1 127 ? 7.863 -4.289 -18.162 1.00 62.50 127 LYS A C 1
ATOM 1000 O O . LYS A 1 127 ? 7.547 -3.532 -17.242 1.00 62.50 127 LYS A O 1
ATOM 1005 N N . LEU A 1 128 ? 6.962 -4.775 -19.015 1.00 66.94 128 LEU A N 1
ATOM 1006 C CA . LEU A 1 128 ? 5.533 -4.529 -18.847 1.00 66.94 128 LEU A CA 1
ATOM 1007 C C . LEU A 1 128 ? 5.021 -5.150 -17.539 1.00 66.94 128 LEU A C 1
ATOM 1009 O O . LEU A 1 128 ? 4.259 -4.511 -16.814 1.00 66.94 128 LEU A O 1
ATOM 1013 N N . GLY A 1 129 ? 5.482 -6.363 -17.217 1.00 66.19 129 GLY A N 1
ATOM 1014 C CA . GLY A 1 129 ? 5.189 -7.042 -15.958 1.00 66.19 129 GLY A CA 1
ATOM 1015 C C . GLY A 1 129 ? 5.680 -6.274 -14.728 1.00 66.19 129 GLY A C 1
ATOM 1016 O O . GLY A 1 129 ? 4.958 -6.196 -13.737 1.00 66.19 129 GLY A O 1
ATOM 1017 N N . GLU A 1 130 ? 6.857 -5.649 -14.793 1.00 70.88 130 GLU A N 1
ATOM 1018 C CA . GLU A 1 130 ? 7.407 -4.834 -13.701 1.00 70.88 130 GLU A CA 1
ATOM 1019 C C . GLU A 1 130 ? 6.560 -3.581 -13.434 1.00 70.88 130 GLU A C 1
ATOM 1021 O O . GLU A 1 130 ? 6.147 -3.348 -12.295 1.00 70.88 130 GLU A O 1
ATOM 1026 N N . HIS A 1 131 ? 6.225 -2.807 -14.474 1.00 68.06 131 HIS A N 1
ATOM 1027 C CA . HIS A 1 131 ? 5.354 -1.633 -14.333 1.00 68.06 131 HIS A CA 1
ATOM 1028 C C . HIS A 1 131 ? 3.936 -2.011 -13.888 1.00 68.06 131 HIS A C 1
ATOM 1030 O O . HIS A 1 131 ? 3.338 -1.314 -13.060 1.00 68.06 131 HIS A O 1
ATOM 1036 N N . TRP A 1 132 ? 3.422 -3.139 -14.384 1.00 71.88 132 TRP A N 1
ATOM 1037 C CA . TRP A 1 132 ? 2.135 -3.694 -13.974 1.00 71.88 132 TRP A CA 1
ATOM 1038 C C . TRP A 1 132 ? 2.132 -4.077 -12.495 1.00 71.88 132 TRP A C 1
ATOM 1040 O O . TRP A 1 132 ? 1.239 -3.677 -11.751 1.00 71.88 132 TRP A O 1
ATOM 1050 N N . PHE A 1 133 ? 3.164 -4.785 -12.034 1.00 75.50 133 PHE A N 1
ATOM 1051 C CA . PHE A 1 133 ? 3.276 -5.185 -10.637 1.00 75.50 133 PHE A CA 1
ATOM 1052 C C . PHE A 1 133 ? 3.420 -3.975 -9.706 1.00 75.50 133 PHE A C 1
ATOM 1054 O O . PHE A 1 133 ? 2.807 -3.941 -8.639 1.00 75.50 133 PHE A O 1
ATOM 1061 N N . SER A 1 134 ? 4.182 -2.948 -10.095 1.00 72.50 134 SER A N 1
ATOM 1062 C CA . SER A 1 134 ? 4.262 -1.706 -9.319 1.00 72.50 134 SER A CA 1
ATOM 1063 C C . SER A 1 134 ? 2.896 -1.019 -9.204 1.00 72.50 134 SER A C 1
ATOM 1065 O O . SER A 1 134 ? 2.539 -0.574 -8.113 1.00 72.50 134 SER A O 1
ATOM 1067 N N . TYR A 1 135 ? 2.097 -0.986 -10.274 1.00 76.31 135 TYR A N 1
ATOM 1068 C CA . TYR A 1 135 ? 0.723 -0.473 -10.230 1.00 76.31 135 TYR A CA 1
ATOM 1069 C C . TYR A 1 135 ? -0.169 -1.298 -9.285 1.00 76.31 135 TYR A C 1
ATOM 1071 O O . TYR A 1 135 ? -0.763 -0.746 -8.355 1.00 76.31 135 TYR A O 1
ATOM 1079 N N . GLU A 1 136 ? -0.194 -2.619 -9.462 1.00 79.56 136 GLU A N 1
ATOM 1080 C CA . GLU A 1 136 ? -0.948 -3.562 -8.624 1.00 79.56 136 GLU A CA 1
ATOM 1081 C C . GLU A 1 136 ? -0.565 -3.440 -7.142 1.00 79.56 136 GLU A C 1
ATOM 1083 O O . GLU A 1 136 ? -1.427 -3.471 -6.266 1.00 79.56 136 GLU A O 1
ATOM 1088 N N . SER A 1 137 ? 0.719 -3.217 -6.839 1.00 80.88 137 SER A N 1
ATOM 1089 C CA . SER A 1 137 ? 1.197 -3.069 -5.460 1.00 80.88 137 SER A CA 1
ATOM 1090 C C . SER A 1 137 ? 0.586 -1.861 -4.741 1.00 80.88 137 SER A C 1
ATOM 1092 O O . SER A 1 137 ? 0.231 -1.948 -3.562 1.00 80.88 137 SER A O 1
ATOM 1094 N N . ILE A 1 138 ? 0.394 -0.749 -5.459 1.00 81.38 138 ILE A N 1
ATOM 1095 C CA . ILE A 1 138 ? -0.225 0.468 -4.926 1.00 81.38 138 ILE A CA 1
ATOM 1096 C C . ILE A 1 138 ? -1.730 0.265 -4.764 1.00 81.38 138 ILE A C 1
ATOM 1098 O O . ILE A 1 138 ? -2.294 0.633 -3.733 1.00 81.38 138 ILE A O 1
ATOM 1102 N N . VAL A 1 139 ? -2.376 -0.361 -5.751 1.00 82.25 139 VAL A N 1
ATOM 1103 C CA . VAL A 1 139 ? -3.806 -0.689 -5.703 1.00 82.25 139 VAL A CA 1
ATOM 1104 C C . VAL A 1 139 ? -4.104 -1.599 -4.511 1.00 82.25 139 VAL A C 1
ATOM 1106 O O . VAL A 1 139 ? -4.984 -1.294 -3.702 1.00 82.25 139 VAL A O 1
ATOM 1109 N N . LEU A 1 140 ? -3.324 -2.667 -4.339 1.00 84.25 140 LEU A N 1
ATOM 1110 C CA . LEU A 1 140 ? -3.454 -3.603 -3.228 1.00 84.25 140 LEU A CA 1
ATOM 1111 C C . LEU A 1 140 ? -3.242 -2.916 -1.873 1.00 84.25 140 LEU A C 1
ATOM 1113 O O . LEU A 1 140 ? -3.995 -3.165 -0.929 1.00 84.25 140 LEU A O 1
ATOM 1117 N N . TRP A 1 141 ? -2.269 -2.007 -1.769 1.00 86.44 141 TRP A N 1
ATOM 1118 C CA . TRP A 1 141 ? -2.075 -1.217 -0.555 1.00 86.44 141 TRP A CA 1
ATOM 1119 C C . TRP A 1 141 ? -3.252 -0.271 -0.270 1.00 86.44 141 TRP A C 1
ATOM 1121 O O . TRP A 1 141 ? -3.724 -0.196 0.870 1.00 86.44 141 TRP A O 1
ATOM 1131 N N . SER A 1 142 ? -3.795 0.405 -1.284 1.00 85.19 142 SER A N 1
ATOM 1132 C CA . SER A 1 142 ? -4.988 1.244 -1.134 1.00 85.19 142 SER A CA 1
ATOM 1133 C C . SER A 1 142 ? -6.190 0.430 -0.648 1.00 85.19 142 SER A C 1
ATOM 1135 O O . SER A 1 142 ? -6.860 0.841 0.303 1.00 85.19 142 SER A O 1
ATOM 1137 N N . PHE A 1 143 ? -6.423 -0.759 -1.213 1.00 85.69 143 PHE A N 1
ATOM 1138 C CA . PHE A 1 143 ? -7.475 -1.670 -0.751 1.00 85.69 143 PHE A CA 1
ATOM 1139 C C . PHE A 1 143 ? -7.262 -2.133 0.691 1.00 85.69 143 PHE A C 1
ATOM 1141 O O . PHE A 1 143 ? -8.200 -2.098 1.490 1.00 85.69 143 PHE A O 1
ATOM 1148 N N . ALA A 1 144 ? -6.033 -2.506 1.058 1.00 86.62 144 ALA A N 1
ATOM 1149 C CA . ALA A 1 144 ? -5.691 -2.861 2.432 1.00 86.62 144 ALA A CA 1
ATOM 1150 C C . ALA A 1 144 ? -5.999 -1.704 3.399 1.00 86.62 144 ALA A C 1
ATOM 1152 O O . ALA A 1 144 ? -6.566 -1.910 4.472 1.00 86.62 144 ALA A O 1
ATOM 1153 N N . THR A 1 145 ? -5.710 -0.468 2.999 1.00 85.62 145 THR A N 1
ATOM 1154 C CA . THR A 1 145 ? -5.955 0.723 3.820 1.00 85.62 145 THR A CA 1
ATOM 1155 C C . THR A 1 145 ? -7.455 1.005 3.995 1.00 85.62 145 THR A C 1
ATOM 1157 O O . THR A 1 145 ? -7.899 1.319 5.104 1.00 85.62 145 THR A O 1
ATOM 1160 N N . VAL A 1 146 ? -8.269 0.792 2.953 1.00 87.94 146 VAL A N 1
ATOM 1161 C CA . VAL A 1 146 ? -9.742 0.828 3.052 1.00 87.94 146 VAL A CA 1
ATOM 1162 C C . VAL A 1 146 ? -10.256 -0.259 3.992 1.00 87.94 146 VAL A C 1
ATOM 1164 O O . VAL A 1 146 ? -11.060 0.023 4.881 1.00 87.94 146 VAL A O 1
ATOM 1167 N N . ALA A 1 147 ? -9.773 -1.493 3.851 1.00 86.81 147 ALA A N 1
ATOM 1168 C CA . ALA A 1 147 ? -10.182 -2.599 4.709 1.00 86.81 147 ALA A CA 1
ATOM 1169 C C . ALA A 1 147 ? -9.848 -2.327 6.189 1.00 86.81 147 ALA A C 1
ATOM 1171 O O . ALA A 1 147 ? -10.668 -2.600 7.069 1.00 86.81 147 ALA A O 1
ATOM 1172 N N . LEU A 1 148 ? -8.704 -1.695 6.483 1.00 86.81 148 LEU A N 1
ATOM 1173 C CA . LEU A 1 148 ? -8.374 -1.220 7.832 1.00 86.81 148 LEU A CA 1
ATOM 1174 C C . LEU A 1 148 ? -9.373 -0.167 8.334 1.00 86.81 148 LEU A C 1
ATOM 1176 O O . LEU A 1 148 ? -9.818 -0.245 9.482 1.00 86.81 148 LEU A O 1
ATOM 1180 N N . ALA A 1 149 ? -9.755 0.804 7.499 1.00 85.75 149 ALA A N 1
ATOM 1181 C CA . ALA A 1 149 ? -10.749 1.813 7.867 1.00 85.75 149 ALA A CA 1
ATOM 1182 C C . ALA A 1 149 ? -12.103 1.164 8.211 1.00 85.75 149 ALA A C 1
ATOM 1184 O O . ALA A 1 149 ? -12.689 1.460 9.256 1.00 85.75 149 ALA A O 1
ATOM 1185 N N . VAL A 1 150 ? -12.547 0.209 7.392 1.00 86.94 150 VAL A N 1
ATOM 1186 C CA . VAL A 1 150 ? -13.788 -0.552 7.586 1.00 86.94 150 VAL A CA 1
ATOM 1187 C C . VAL A 1 150 ? -13.750 -1.369 8.882 1.00 86.94 150 VAL A C 1
ATOM 1189 O O . VAL A 1 150 ? -14.652 -1.249 9.714 1.00 86.94 150 VAL A O 1
ATOM 1192 N N . LEU A 1 151 ? -12.674 -2.124 9.131 1.00 85.31 151 LEU A N 1
ATOM 1193 C CA . LEU A 1 151 ? -12.487 -2.868 10.386 1.00 85.31 151 LEU A CA 1
ATOM 1194 C C . LEU A 1 151 ? -12.562 -1.950 11.614 1.00 85.31 151 LEU A C 1
ATOM 1196 O O . LEU A 1 151 ? -13.078 -2.329 12.671 1.00 85.31 151 LEU A O 1
ATOM 1200 N N . ARG A 1 152 ? -12.071 -0.716 11.480 1.00 80.38 152 ARG A N 1
ATOM 1201 C CA . ARG A 1 152 ? -12.069 0.271 12.559 1.00 80.38 152 ARG A CA 1
ATOM 1202 C C . ARG A 1 152 ? -13.456 0.848 12.852 1.00 80.38 152 ARG A C 1
ATOM 1204 O O . ARG A 1 152 ? -13.737 1.130 14.023 1.00 80.38 152 ARG A O 1
ATOM 1211 N N . ILE A 1 153 ? -14.311 0.972 11.835 1.00 83.69 153 ILE A N 1
ATOM 1212 C CA . ILE A 1 153 ? -15.733 1.322 11.979 1.00 83.69 153 ILE A CA 1
ATOM 1213 C C . ILE A 1 153 ? -16.458 0.210 12.749 1.00 83.69 153 ILE A C 1
ATOM 1215 O O . ILE A 1 153 ? -17.037 0.476 13.804 1.00 83.69 153 ILE A O 1
ATOM 1219 N N . PHE A 1 154 ? -16.341 -1.044 12.297 1.00 77.62 154 PHE A N 1
ATOM 1220 C CA . PHE A 1 154 ? -17.041 -2.186 12.901 1.00 77.62 154 PHE A CA 1
ATOM 1221 C C . PHE A 1 154 ? -16.634 -2.462 14.350 1.00 77.62 154 PHE A C 1
ATOM 1223 O O . PHE A 1 154 ? -17.483 -2.753 15.195 1.00 77.62 154 PHE A O 1
ATOM 1230 N N . ALA A 1 155 ? -15.355 -2.283 14.689 1.00 70.62 155 ALA A N 1
ATOM 1231 C CA . ALA A 1 155 ? -14.904 -2.388 16.075 1.00 70.62 155 ALA A CA 1
ATOM 1232 C C . ALA A 1 155 ? -15.628 -1.392 17.010 1.00 70.62 155 ALA A C 1
ATOM 1234 O O . ALA A 1 155 ? -15.676 -1.595 18.227 1.00 70.62 155 ALA A O 1
ATOM 1235 N N . GLY A 1 156 ? -16.134 -0.273 16.475 1.00 58.25 156 GLY A N 1
ATOM 1236 C CA . GLY A 1 156 ? -16.872 0.746 17.220 1.00 58.25 156 GLY A CA 1
ATOM 1237 C C . GLY A 1 156 ? -18.313 0.399 17.512 1.00 58.25 156 GLY A C 1
ATOM 1238 O O . GLY A 1 156 ? -18.743 0.604 18.649 1.00 58.25 156 GLY A O 1
ATOM 1239 N N . THR A 1 157 ? -19.009 -0.167 16.536 1.00 59.12 157 THR A N 1
ATOM 1240 C CA . THR A 1 157 ? -20.399 -0.605 16.675 1.00 59.12 157 THR A CA 1
ATOM 1241 C C . THR A 1 157 ? -20.529 -1.649 17.783 1.00 59.12 157 THR A C 1
ATOM 1243 O O . THR A 1 157 ? -21.319 -1.465 18.702 1.00 59.12 157 THR A O 1
ATOM 1246 N N . GLN A 1 158 ? -19.623 -2.632 17.829 1.00 58.44 158 GLN A N 1
ATOM 1247 C CA . GLN A 1 158 ? -19.663 -3.670 18.866 1.00 58.44 158 GLN A CA 1
ATOM 1248 C C . GLN A 1 158 ? -19.385 -3.164 20.285 1.00 58.44 158 GLN A C 1
ATOM 1250 O O . GLN A 1 158 ? -19.911 -3.708 21.250 1.00 58.44 158 GLN A O 1
ATOM 1255 N N . LYS A 1 159 ? -18.570 -2.110 20.451 1.00 56.75 159 LYS A N 1
ATOM 1256 C CA . LYS A 1 159 ? -18.360 -1.514 21.782 1.00 56.75 159 LYS A CA 1
ATOM 1257 C C . LYS A 1 159 ? -19.621 -0.794 22.273 1.00 56.75 159 LYS A C 1
ATOM 1259 O O . LYS A 1 159 ? -19.813 -0.711 23.476 1.00 56.75 159 LYS A O 1
ATOM 1264 N N . LYS A 1 160 ? -20.446 -0.260 21.366 1.00 53.28 160 LYS A N 1
ATOM 1265 C CA . LYS A 1 160 ? -21.715 0.388 21.722 1.00 53.28 160 LYS A CA 1
ATOM 1266 C C . LYS A 1 160 ? -22.800 -0.641 22.042 1.00 53.28 160 LYS A C 1
ATOM 1268 O O . LYS A 1 160 ? -23.479 -0.472 23.041 1.00 53.28 160 LYS A O 1
ATOM 1273 N N . GLU A 1 161 ? -22.892 -1.719 21.266 1.00 52.22 161 GLU A N 1
ATOM 1274 C CA . GLU A 1 161 ? -23.825 -2.830 21.522 1.00 52.22 161 GLU A CA 1
ATOM 1275 C C . GLU A 1 161 ? -23.506 -3.602 22.810 1.00 52.22 161 GLU A C 1
ATOM 1277 O O . GLU A 1 161 ? -24.405 -4.130 23.437 1.00 52.22 161 GLU A O 1
ATOM 1282 N N . ALA A 1 162 ? -22.241 -3.649 23.239 1.00 51.97 162 ALA A N 1
ATOM 1283 C CA . ALA A 1 162 ? -21.849 -4.295 24.496 1.00 51.97 162 ALA A CA 1
ATOM 1284 C C . ALA A 1 162 ? -22.161 -3.474 25.766 1.00 51.97 162 ALA A C 1
ATOM 1286 O O . ALA A 1 162 ? -21.941 -3.969 26.869 1.00 51.97 162 ALA A O 1
ATOM 1287 N N . ILE A 1 163 ? -22.543 -2.201 25.617 1.00 49.28 163 ILE A N 1
ATOM 1288 C CA . ILE A 1 163 ? -22.817 -1.265 26.725 1.00 49.28 163 ILE A CA 1
ATOM 1289 C C . ILE A 1 163 ? -24.326 -0.972 26.845 1.00 49.28 163 ILE A C 1
ATOM 1291 O O . ILE A 1 163 ? -24.757 -0.485 27.888 1.00 49.28 163 ILE A O 1
ATOM 1295 N N . ALA A 1 164 ? -25.103 -1.258 25.796 1.00 47.97 164 ALA A N 1
ATOM 1296 C CA . ALA A 1 164 ? -26.565 -1.196 25.787 1.00 47.97 164 ALA A CA 1
ATOM 1297 C C . ALA A 1 164 ? -27.167 -2.507 26.311 1.00 47.97 164 ALA A C 1
ATOM 1299 O O . ALA A 1 164 ? -28.246 -2.427 26.935 1.00 47.97 164 ALA A O 1
#

Foldseek 3Di:
DVVVVVVLVVVLVVLLVVLLVLLLLLLLLVVVLVVVVVPPDPPDPCDPVCSVPPPPDDDPVRSVVSNVVSVVLSVVLVCLLPPDDLPVSLVVLLVSLVCLCCPQLVVLVVVLVVCCVVCVDPDDPSSSVSSVSSNVSSNSSSVSSNVSSVSSVVVVVVVVVVVD